Protein AF-A0A380EBA2-F1 (afdb_monomer_lite)

InterPro domains:
  IPR018745 Na+-translocating membrane potential-generating system MpsC [PF10057] (7-79)

Structure (mmCIF, N/CA/C/O backbone):
data_AF-A0A380EBA2-F1
#
_entry.id   AF-A0A380EBA2-F1
#
loop_
_atom_site.group_PDB
_atom_site.id
_atom_site.type_symbol
_atom_site.label_atom_id
_atom_site.label_alt_id
_atom_site.label_comp_id
_atom_site.label_asym_id
_atom_site.label_entity_id
_atom_site.label_seq_id
_atom_site.pdbx_PDB_ins_code
_atom_site.Cartn_x
_atom_site.Cartn_y
_atom_site.Cartn_z
_atom_site.occupancy
_atom_site.B_iso_or_equiv
_atom_site.auth_seq_id
_atom_site.auth_comp_id
_atom_site.auth_asym_id
_atom_site.auth_atom_id
_atom_site.pdbx_PDB_model_num
ATOM 1 N N . MET A 1 1 ? -10.722 29.422 6.917 1.00 31.83 1 MET A N 1
ATOM 2 C CA . MET A 1 1 ? -10.291 29.0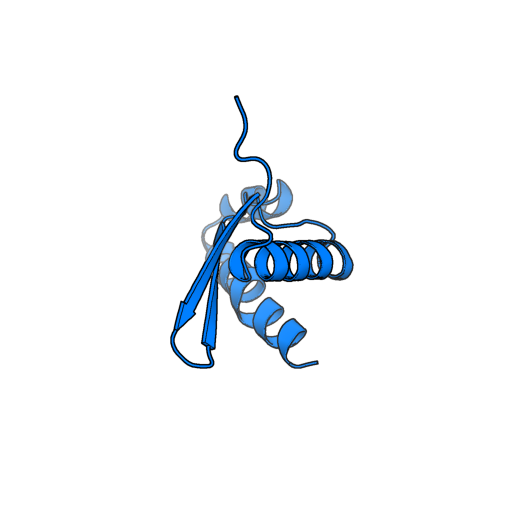29 8.273 1.00 31.83 1 MET A CA 1
ATOM 3 C C . MET A 1 1 ? -10.822 27.628 8.546 1.00 31.83 1 MET A C 1
ATOM 5 O O . MET A 1 1 ? -12.022 27.434 8.447 1.00 31.83 1 MET A O 1
ATOM 9 N N . ASN A 1 2 ? -9.901 26.686 8.760 1.00 42.84 2 ASN A N 1
ATOM 10 C CA . ASN A 1 2 ? -9.992 25.376 9.419 1.00 42.84 2 ASN A CA 1
ATOM 11 C C . ASN A 1 2 ? -11.281 24.536 9.366 1.00 42.84 2 ASN A C 1
ATOM 13 O O . ASN A 1 2 ? -12.247 24.815 10.062 1.00 42.84 2 ASN A O 1
ATOM 17 N N . THR A 1 3 ? -11.147 23.359 8.750 1.00 41.00 3 THR A N 1
ATOM 18 C CA . THR A 1 3 ? -11.517 22.076 9.382 1.00 41.00 3 THR A CA 1
ATOM 19 C C . THR A 1 3 ? -10.366 21.075 9.210 1.00 41.00 3 THR A C 1
ATOM 21 O O . THR A 1 3 ? -10.493 19.998 8.635 1.00 41.00 3 THR A O 1
ATOM 24 N N . ILE A 1 4 ? -9.186 21.463 9.704 1.00 52.44 4 ILE A N 1
ATOM 25 C CA . ILE A 1 4 ? -8.164 20.500 10.125 1.00 52.44 4 ILE A CA 1
ATOM 26 C C . ILE A 1 4 ? -8.677 19.948 11.452 1.00 52.44 4 ILE A C 1
ATOM 28 O O . ILE A 1 4 ? -8.503 20.593 12.473 1.00 52.44 4 ILE A O 1
ATOM 32 N N . ASP A 1 5 ? -9.447 18.868 11.382 1.00 56.84 5 ASP A N 1
ATOM 33 C CA . ASP A 1 5 ? -9.492 17.783 12.368 1.00 56.84 5 ASP A CA 1
ATOM 34 C C . ASP A 1 5 ? -10.711 16.913 12.086 1.00 56.84 5 ASP A C 1
ATOM 36 O O . ASP A 1 5 ? -11.808 17.123 12.593 1.00 56.84 5 ASP A O 1
ATOM 40 N N . THR A 1 6 ? -10.512 15.877 11.282 1.00 45.88 6 THR A N 1
ATOM 41 C CA . THR A 1 6 ? -11.308 14.668 11.452 1.00 45.88 6 THR A CA 1
ATOM 42 C C . THR A 1 6 ? -10.353 13.489 11.425 1.00 45.88 6 THR A C 1
ATOM 44 O O . THR A 1 6 ? -9.828 13.092 10.387 1.00 45.88 6 THR A O 1
ATOM 47 N N . HIS A 1 7 ? -10.120 12.919 12.606 1.00 56.38 7 HIS A N 1
ATOM 48 C CA . HIS A 1 7 ? -9.606 11.565 12.781 1.00 56.38 7 HIS A CA 1
ATOM 49 C C . HIS A 1 7 ? -10.653 10.567 12.254 1.00 56.38 7 HIS A C 1
ATOM 51 O O . HIS A 1 7 ? -11.231 9.787 13.007 1.00 56.38 7 HIS A O 1
ATOM 57 N N . THR A 1 8 ? -10.966 10.634 10.959 1.00 78.69 8 THR A N 1
ATOM 58 C CA . THR A 1 8 ? -11.847 9.668 10.311 1.00 78.69 8 THR A CA 1
ATOM 59 C C . THR A 1 8 ? -11.197 8.290 10.416 1.00 78.69 8 THR A C 1
ATOM 61 O O . THR A 1 8 ? -9.966 8.157 10.359 1.00 78.69 8 THR A O 1
ATOM 64 N N . LYS A 1 9 ? -12.007 7.245 10.613 1.00 85.56 9 LYS A N 1
ATOM 65 C CA . LYS A 1 9 ? -11.512 5.862 10.712 1.00 85.56 9 LYS A CA 1
ATOM 66 C C . LYS A 1 9 ? -10.670 5.498 9.485 1.00 85.56 9 LYS A C 1
ATOM 68 O O . LYS A 1 9 ? -9.677 4.784 9.588 1.00 85.56 9 LYS A O 1
ATOM 73 N N . GLU A 1 10 ? -11.023 6.056 8.332 1.00 89.00 10 GLU A N 1
ATOM 74 C CA . GLU A 1 10 ? -10.318 5.964 7.060 1.00 89.00 10 GLU A CA 1
ATOM 75 C C . GLU A 1 10 ? -8.905 6.538 7.144 1.00 89.00 10 GLU A C 1
ATOM 77 O O . GLU A 1 10 ? -7.962 5.897 6.678 1.00 89.00 10 GLU A O 1
ATOM 82 N N . GLN A 1 11 ? -8.734 7.715 7.752 1.00 88.38 11 GLN A N 1
ATOM 83 C CA . GLN A 1 11 ? -7.428 8.348 7.921 1.00 88.38 11 GLN A CA 1
ATOM 84 C C . GLN A 1 11 ? -6.544 7.541 8.880 1.00 88.38 11 GLN A C 1
ATOM 86 O O . GLN A 1 11 ? -5.374 7.292 8.583 1.00 88.38 11 GLN A O 1
ATOM 91 N N . GLN A 1 12 ? -7.103 7.077 10.003 1.00 90.00 12 GLN A N 1
ATOM 92 C CA . GLN A 1 12 ? -6.380 6.251 10.976 1.00 90.00 12 GLN A CA 1
ATOM 93 C C . GLN A 1 12 ? -5.921 4.925 10.356 1.00 90.00 12 GLN A C 1
ATOM 95 O O . GLN A 1 12 ? -4.746 4.567 10.449 1.00 90.00 12 GLN A O 1
ATOM 100 N N . PHE A 1 13 ? -6.816 4.232 9.649 1.00 90.12 13 PHE A N 1
ATOM 101 C CA . PHE A 1 13 ? -6.483 2.984 8.965 1.00 90.12 13 PHE A CA 1
ATOM 102 C C . PHE A 1 13 ? -5.494 3.208 7.814 1.00 90.12 13 PHE A C 1
ATOM 104 O O . PHE A 1 13 ? -4.565 2.426 7.620 1.00 90.12 13 PHE A O 1
ATOM 111 N N . SER A 1 14 ? -5.627 4.317 7.082 1.00 89.19 14 SER A N 1
ATOM 112 C CA . SER A 1 14 ? -4.659 4.712 6.055 1.00 89.19 14 SER A CA 1
ATOM 113 C C . SER A 1 14 ? -3.256 4.879 6.637 1.00 89.19 14 SER A C 1
ATOM 115 O O . SER A 1 14 ? -2.280 4.406 6.050 1.00 89.19 14 SER A O 1
ATOM 117 N N . ASN A 1 15 ? -3.147 5.523 7.800 1.00 89.56 15 ASN A N 1
ATOM 118 C CA . ASN A 1 15 ? -1.879 5.711 8.497 1.00 89.56 15 ASN A CA 1
ATOM 119 C C . ASN A 1 15 ? -1.307 4.380 9.001 1.00 89.56 15 ASN A C 1
ATOM 121 O O . ASN A 1 15 ? -0.117 4.137 8.814 1.00 89.56 15 ASN A O 1
ATOM 125 N N . LEU A 1 16 ? -2.146 3.489 9.539 1.00 90.38 16 LEU A N 1
ATOM 126 C CA . LEU A 1 16 ? -1.746 2.134 9.931 1.00 90.38 16 LEU A CA 1
ATOM 127 C C . LEU A 1 16 ? -1.116 1.370 8.756 1.00 90.38 16 LEU A C 1
ATOM 129 O O . LEU A 1 16 ? 0.005 0.873 8.862 1.00 90.38 16 LEU A O 1
ATOM 133 N N . VAL A 1 17 ? -1.797 1.336 7.605 1.00 87.81 17 VAL A N 1
ATOM 134 C CA . VAL A 1 17 ? -1.299 0.643 6.406 1.00 87.81 17 VAL A CA 1
ATOM 135 C C . VAL A 1 17 ? -0.003 1.278 5.892 1.00 87.81 17 VAL A C 1
ATOM 137 O O . VAL A 1 17 ? 0.910 0.564 5.467 1.00 87.81 17 VAL A O 1
ATOM 140 N N . ARG A 1 18 ? 0.116 2.613 5.934 1.00 87.50 18 ARG A N 1
ATOM 141 C CA . ARG A 1 18 ? 1.348 3.323 5.549 1.00 87.50 18 ARG A CA 1
ATOM 142 C C . ARG A 1 18 ? 2.523 2.941 6.447 1.00 87.50 18 ARG A C 1
ATOM 144 O O . ARG A 1 18 ? 3.585 2.624 5.910 1.00 87.50 18 ARG A O 1
ATOM 151 N N . SER A 1 19 ? 2.334 2.952 7.765 1.00 88.00 19 SER A N 1
ATOM 152 C CA . SER A 1 19 ? 3.372 2.602 8.740 1.00 88.00 19 SER A CA 1
ATOM 153 C C . SER A 1 19 ? 3.825 1.157 8.571 1.00 88.00 19 SER A C 1
ATOM 155 O O . SER A 1 19 ? 5.016 0.923 8.383 1.00 88.00 19 SER A O 1
ATOM 157 N N . TYR A 1 20 ? 2.879 0.216 8.486 1.00 87.25 20 TYR A N 1
ATOM 158 C CA . TYR A 1 20 ? 3.183 -1.198 8.266 1.00 87.25 20 TYR A CA 1
ATOM 159 C C . TYR A 1 20 ? 3.991 -1.406 6.976 1.00 87.25 20 TYR A C 1
ATOM 161 O O . TYR A 1 20 ? 5.048 -2.028 6.968 1.00 87.25 20 TYR A O 1
ATOM 169 N N . ARG A 1 21 ? 3.566 -0.822 5.848 1.00 82.69 21 ARG A N 1
ATOM 170 C CA . ARG A 1 21 ? 4.316 -0.985 4.588 1.00 82.69 21 ARG A CA 1
ATOM 171 C C . ARG A 1 21 ? 5.689 -0.321 4.630 1.00 82.69 21 ARG A C 1
ATOM 173 O O . ARG A 1 21 ? 6.624 -0.841 4.028 1.00 82.69 21 ARG A O 1
ATOM 180 N N . LYS A 1 22 ? 5.839 0.799 5.338 1.00 83.19 22 LYS A N 1
ATOM 181 C CA . LYS A 1 22 ? 7.147 1.432 5.525 1.00 83.19 22 LYS A CA 1
ATOM 182 C C . LYS A 1 22 ? 8.089 0.537 6.335 1.00 83.19 22 LYS A C 1
ATOM 184 O O . LYS A 1 22 ? 9.247 0.429 5.957 1.00 83.19 22 LYS A O 1
ATOM 189 N N . GLU A 1 23 ? 7.588 -0.115 7.379 1.00 85.50 23 GLU A N 1
ATOM 190 C CA . GLU A 1 23 ? 8.355 -1.026 8.233 1.00 85.50 23 GLU A CA 1
ATOM 191 C C . GLU A 1 23 ? 8.818 -2.280 7.476 1.00 85.50 23 GLU A C 1
ATOM 193 O O . GLU A 1 23 ? 10.008 -2.578 7.449 1.00 85.50 23 GLU A O 1
ATOM 198 N N . TYR A 1 24 ? 7.906 -2.971 6.785 1.00 81.19 24 TYR A N 1
ATOM 199 C CA . TYR A 1 24 ? 8.208 -4.272 6.169 1.00 81.19 24 TYR A CA 1
ATOM 200 C C . TYR A 1 24 ? 8.727 -4.194 4.725 1.00 81.19 24 TYR A C 1
ATOM 202 O O . TYR A 1 24 ? 9.416 -5.102 4.263 1.00 81.19 24 TYR A O 1
ATOM 210 N N . VAL A 1 25 ? 8.390 -3.135 3.980 1.00 78.25 25 VAL A N 1
ATOM 211 C CA . VAL A 1 25 ? 8.754 -2.977 2.554 1.00 78.25 25 VAL A CA 1
ATOM 212 C C . VAL A 1 25 ? 9.771 -1.845 2.351 1.00 78.25 25 VAL A C 1
ATOM 214 O O . VAL A 1 25 ? 10.327 -1.690 1.266 1.00 78.25 25 VAL A O 1
ATOM 217 N N . GLY A 1 26 ? 10.026 -1.022 3.372 1.00 75.00 26 GLY A N 1
ATOM 218 C CA . GLY A 1 26 ? 10.937 0.125 3.296 1.00 75.00 26 GLY A CA 1
ATOM 219 C C . GLY A 1 26 ? 10.358 1.345 2.569 1.00 75.00 26 GLY A C 1
ATOM 220 O O . GLY A 1 26 ? 10.989 2.402 2.542 1.00 75.00 26 GLY A O 1
ATOM 221 N N . LYS A 1 27 ? 9.157 1.236 1.978 1.00 74.31 27 LYS A N 1
ATOM 222 C CA . LYS A 1 27 ? 8.445 2.336 1.305 1.00 74.31 27 LYS A CA 1
ATOM 223 C C . LYS A 1 27 ? 6.933 2.232 1.507 1.00 74.31 27 LYS A C 1
ATOM 225 O O . LYS A 1 27 ? 6.340 1.167 1.346 1.00 74.31 27 LYS A O 1
ATOM 230 N N . GLY A 1 28 ? 6.303 3.366 1.811 1.00 73.50 28 GLY A N 1
ATOM 231 C CA . GLY A 1 28 ? 4.846 3.489 1.857 1.00 73.50 28 GLY A CA 1
ATOM 232 C C . GLY A 1 28 ? 4.229 3.701 0.464 1.00 73.50 28 GLY A C 1
ATOM 233 O O . GLY A 1 28 ? 4.932 4.101 -0.467 1.00 73.50 28 GLY A O 1
ATOM 234 N N . PRO A 1 29 ? 2.917 3.455 0.298 1.00 82.06 29 PRO A N 1
ATOM 235 C CA . PRO A 1 29 ? 2.202 3.795 -0.931 1.00 82.06 29 PRO A CA 1
ATOM 236 C C . PRO A 1 29 ? 2.205 5.314 -1.154 1.00 82.06 29 PRO A C 1
ATOM 238 O O . PRO A 1 29 ? 2.196 6.089 -0.197 1.00 82.06 29 PRO A O 1
ATOM 241 N N . ASN A 1 30 ? 2.191 5.750 -2.414 1.00 84.06 30 ASN A N 1
ATOM 242 C CA . ASN A 1 30 ? 2.185 7.175 -2.750 1.00 84.06 30 ASN A CA 1
ATOM 243 C C . ASN A 1 30 ? 0.815 7.780 -2.397 1.00 84.06 30 ASN A C 1
ATOM 245 O O . ASN A 1 30 ? 0.712 8.727 -1.619 1.00 84.06 30 ASN A O 1
ATOM 249 N N . SER A 1 31 ? -0.256 7.122 -2.844 1.00 86.25 31 SER A N 1
ATOM 250 C CA . SER A 1 31 ? -1.627 7.423 -2.436 1.00 86.25 31 SER A CA 1
ATOM 251 C C . SER A 1 31 ? -2.304 6.180 -1.866 1.00 86.25 31 SER A C 1
ATOM 253 O O . SER A 1 31 ? -2.088 5.056 -2.327 1.00 86.25 31 SER A O 1
ATOM 255 N N . ILE A 1 32 ? -3.110 6.397 -0.832 1.00 88.94 32 ILE A N 1
ATOM 256 C CA . ILE A 1 32 ? -3.976 5.394 -0.227 1.00 88.94 32 ILE A CA 1
ATOM 257 C C . ILE A 1 32 ? -5.359 6.010 -0.051 1.00 88.94 32 ILE A C 1
ATOM 259 O O . ILE A 1 32 ? -5.485 7.137 0.426 1.00 88.94 32 ILE A O 1
ATOM 263 N N . ARG A 1 33 ? -6.385 5.268 -0.454 1.00 89.88 33 ARG A N 1
ATOM 264 C CA . ARG A 1 33 ? -7.787 5.583 -0.207 1.00 89.88 33 ARG A CA 1
ATOM 265 C C . ARG A 1 33 ? -8.403 4.393 0.503 1.00 89.88 33 ARG A C 1
ATOM 267 O O . ARG 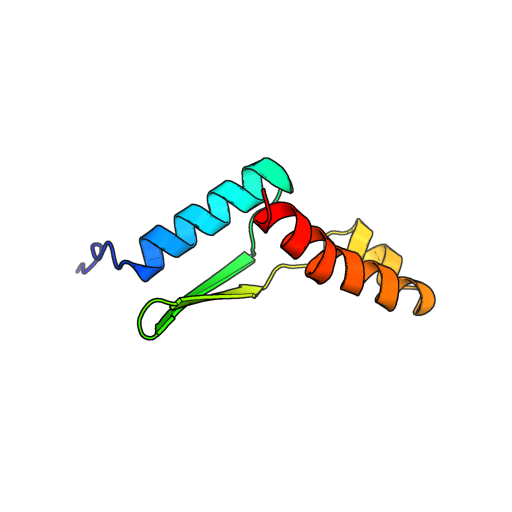A 1 33 ? -8.386 3.288 -0.030 1.00 89.88 33 ARG A O 1
ATOM 274 N N . VAL A 1 34 ? -8.921 4.626 1.698 1.00 91.38 34 VAL A N 1
ATOM 275 C CA . VAL A 1 34 ? -9.602 3.605 2.489 1.00 91.38 34 VAL A CA 1
ATOM 276 C C . VAL A 1 34 ? -11.089 3.909 2.487 1.00 91.38 34 VAL A C 1
ATOM 278 O O . VAL A 1 34 ? -11.487 5.067 2.568 1.00 91.38 34 VAL A O 1
ATOM 281 N N . SER A 1 35 ? -11.891 2.861 2.377 1.00 91.44 35 SER A N 1
ATOM 282 C CA . SER A 1 35 ? -13.333 2.904 2.596 1.00 91.44 35 SER A CA 1
ATOM 283 C C . SER A 1 35 ? -13.731 1.714 3.455 1.00 91.44 35 SER A C 1
ATOM 285 O O . SER A 1 35 ? -13.118 0.650 3.345 1.00 91.44 35 SER A O 1
ATOM 287 N N . PHE A 1 36 ? -14.736 1.892 4.302 1.00 90.31 36 PHE A N 1
ATOM 288 C CA . PHE A 1 36 ? -15.309 0.805 5.084 1.00 90.31 36 PHE A CA 1
ATOM 289 C C . PHE A 1 36 ? -16.639 0.375 4.473 1.00 90.31 36 PHE A C 1
ATOM 291 O O . PHE A 1 36 ? -17.453 1.213 4.085 1.00 90.31 36 PHE A O 1
ATOM 298 N N . LYS A 1 37 ? -16.850 -0.936 4.383 1.00 92.06 37 LYS A N 1
ATOM 299 C CA . LYS A 1 37 ? -18.123 -1.540 3.995 1.00 92.06 37 LYS A CA 1
ATOM 300 C C . LYS A 1 37 ? -18.417 -2.676 4.963 1.00 92.06 37 LYS A C 1
ATOM 302 O O . LYS A 1 37 ? -17.686 -3.663 4.985 1.00 92.06 37 LYS A O 1
ATOM 307 N N . ASP A 1 38 ? -19.462 -2.518 5.768 1.00 90.31 38 ASP A N 1
ATOM 308 C CA . ASP A 1 38 ? -19.785 -3.432 6.866 1.00 90.31 38 ASP A CA 1
ATOM 309 C C . ASP A 1 38 ? -18.562 -3.629 7.787 1.00 90.31 38 ASP A C 1
ATOM 311 O O . ASP A 1 38 ? -17.965 -2.657 8.253 1.00 90.31 38 ASP A O 1
ATOM 315 N N . ASN A 1 39 ? -18.140 -4.877 7.992 1.00 89.06 39 ASN A N 1
ATOM 316 C CA . ASN A 1 39 ? -16.963 -5.233 8.788 1.00 89.06 39 ASN A CA 1
ATOM 317 C C . ASN A 1 39 ? -15.657 -5.265 7.968 1.00 89.06 39 ASN A C 1
ATOM 319 O O . ASN A 1 39 ? -14.637 -5.749 8.456 1.00 89.06 39 ASN A O 1
ATOM 323 N N . TRP A 1 40 ? -15.671 -4.776 6.724 1.00 90.19 40 TRP A N 1
ATOM 324 C CA . TRP A 1 40 ? -14.513 -4.782 5.832 1.00 90.19 40 TRP A CA 1
ATOM 325 C C . TRP A 1 40 ? -13.893 -3.396 5.689 1.00 90.19 40 TRP A C 1
ATOM 327 O O . TRP A 1 40 ? -14.583 -2.409 5.438 1.00 90.19 40 TRP A O 1
ATOM 337 N N . ALA A 1 41 ? -12.562 -3.345 5.756 1.00 90.00 41 ALA A N 1
ATOM 338 C CA . ALA A 1 41 ? -11.772 -2.197 5.330 1.00 90.00 41 ALA A CA 1
ATOM 339 C C . ALA A 1 41 ? -11.198 -2.469 3.933 1.00 90.00 41 ALA A C 1
ATOM 341 O O . ALA A 1 41 ? -10.451 -3.427 3.730 1.00 90.00 41 ALA A O 1
ATOM 342 N N . ILE A 1 42 ? -11.531 -1.620 2.965 1.00 90.06 42 ILE A N 1
ATOM 343 C CA . ILE A 1 42 ? -11.067 -1.723 1.580 1.00 90.06 42 ILE A CA 1
ATOM 344 C C . ILE A 1 42 ? -10.053 -0.604 1.335 1.00 90.06 42 ILE A C 1
ATOM 346 O O . ILE A 1 42 ? -10.415 0.573 1.297 1.00 90.06 42 ILE A O 1
AT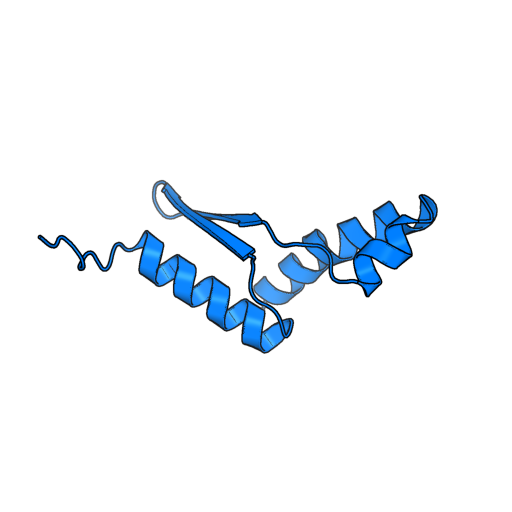OM 350 N N . ALA A 1 43 ? -8.778 -0.969 1.175 1.00 88.38 43 ALA A N 1
ATOM 351 C CA . ALA A 1 43 ? -7.673 -0.035 0.963 1.00 88.38 43 ALA A CA 1
ATOM 352 C C . ALA A 1 43 ? -7.172 -0.075 -0.489 1.00 88.38 43 ALA A C 1
ATOM 354 O O . ALA A 1 43 ? -6.478 -1.002 -0.906 1.00 88.38 43 ALA A O 1
ATOM 355 N N . HIS A 1 44 ? -7.483 0.967 -1.256 1.00 87.50 44 HIS A N 1
ATOM 356 C CA . HIS A 1 44 ? -6.963 1.176 -2.603 1.00 87.50 44 HIS A CA 1
ATOM 357 C C . HIS A 1 44 ? -5.639 1.923 -2.503 1.00 87.50 44 HIS A C 1
ATOM 359 O O . HIS A 1 44 ? -5.590 3.079 -2.085 1.00 87.50 44 HIS A O 1
ATOM 365 N N . MET A 1 45 ? -4.554 1.258 -2.884 1.00 85.44 45 MET A N 1
ATOM 366 C CA . MET A 1 45 ? -3.205 1.809 -2.810 1.00 85.44 45 MET A CA 1
ATOM 367 C C . MET A 1 45 ? -2.620 1.970 -4.204 1.00 85.44 45 MET A C 1
ATOM 369 O O . MET A 1 45 ? -2.632 1.038 -5.005 1.00 85.44 45 MET A O 1
ATOM 373 N N . THR A 1 46 ? -2.031 3.132 -4.461 1.00 82.12 46 THR A N 1
ATOM 374 C CA . THR A 1 46 ? -1.194 3.368 -5.635 1.00 82.12 46 THR A CA 1
ATOM 375 C C . THR A 1 46 ? 0.208 3.735 -5.172 1.00 82.12 46 THR A C 1
ATOM 377 O O . THR A 1 46 ? 0.413 4.474 -4.208 1.00 82.12 46 THR A O 1
ATOM 380 N N . GLY A 1 47 ? 1.208 3.174 -5.835 1.00 77.31 47 GLY A N 1
ATOM 381 C CA . GLY A 1 47 ? 2.607 3.428 -5.535 1.00 77.31 47 GLY A CA 1
ATOM 382 C C . GLY A 1 47 ? 3.388 3.440 -6.829 1.00 77.31 47 GLY A C 1
ATOM 383 O O . GLY A 1 47 ? 3.158 2.579 -7.680 1.00 77.31 47 GLY A O 1
ATOM 384 N N . VAL A 1 48 ? 4.301 4.400 -6.956 1.00 66.31 48 VAL A N 1
ATOM 385 C CA . VAL A 1 48 ? 5.237 4.433 -8.078 1.00 66.31 48 VAL A CA 1
ATOM 386 C C . VAL A 1 48 ? 6.094 3.174 -8.005 1.00 66.31 48 VAL A C 1
ATOM 388 O O . VAL A 1 48 ? 6.452 2.714 -6.916 1.00 66.31 48 VAL A O 1
ATOM 391 N N . LEU A 1 49 ? 6.391 2.601 -9.162 1.00 71.06 49 LEU A N 1
ATOM 392 C CA . LEU A 1 49 ? 7.409 1.570 -9.267 1.00 71.06 49 LEU A CA 1
ATOM 393 C C . LEU A 1 49 ? 8.743 2.158 -8.795 1.00 71.06 49 LEU A C 1
ATOM 395 O O . LEU A 1 49 ? 9.112 3.281 -9.140 1.00 71.06 49 LEU A O 1
ATOM 399 N N . SER A 1 50 ? 9.468 1.425 -7.962 1.00 76.06 50 SER A N 1
ATOM 400 C CA . SER A 1 50 ? 10.855 1.765 -7.668 1.00 76.06 50 SER A CA 1
ATOM 401 C C . SER A 1 50 ? 11.673 1.773 -8.963 1.00 76.06 50 SER A C 1
ATOM 403 O O . SER A 1 50 ? 11.328 1.090 -9.921 1.00 76.06 50 SER A O 1
ATOM 405 N N . LYS A 1 51 ? 12.796 2.503 -8.998 1.00 76.69 51 LYS A N 1
ATOM 406 C CA . LYS A 1 51 ? 13.692 2.520 -10.172 1.00 76.69 51 LYS A CA 1
ATOM 407 C C . LYS A 1 51 ? 14.084 1.108 -10.632 1.00 76.69 51 LYS A C 1
ATOM 409 O O . LYS A 1 51 ? 14.200 0.873 -11.826 1.00 76.69 51 LYS A O 1
ATOM 414 N N . VAL A 1 52 ? 14.240 0.183 -9.683 1.00 81.56 52 VAL A N 1
ATOM 415 C CA . VAL A 1 52 ? 14.527 -1.233 -9.942 1.00 81.56 52 VAL A CA 1
ATOM 416 C C . VAL A 1 52 ? 13.326 -1.932 -10.584 1.00 81.56 52 VAL A C 1
ATOM 418 O O . VAL A 1 52 ? 13.480 -2.600 -11.598 1.00 81.56 52 VAL A O 1
ATOM 421 N N . GLU A 1 53 ? 12.121 -1.744 -10.043 1.00 80.06 53 GLU A N 1
ATOM 422 C CA . GLU A 1 53 ? 10.893 -2.289 -10.636 1.00 80.06 53 GLU A CA 1
ATOM 423 C C . GLU A 1 53 ? 10.642 -1.729 -12.048 1.00 80.06 53 GLU A C 1
ATOM 425 O O . GLU A 1 53 ? 10.324 -2.492 -12.955 1.00 80.06 53 GLU A O 1
ATOM 430 N N . SER A 1 54 ? 10.844 -0.425 -12.264 1.00 82.62 54 SER A N 1
ATOM 431 C CA . SER A 1 54 ? 10.745 0.194 -13.593 1.00 82.62 54 SER A CA 1
ATOM 432 C C . SER A 1 54 ? 11.803 -0.335 -14.560 1.00 82.62 54 SER A C 1
ATOM 434 O O . SER A 1 54 ? 11.505 -0.527 -15.732 1.00 82.62 54 SER A O 1
ATOM 436 N N . PHE A 1 55 ? 13.025 -0.596 -14.084 1.00 84.56 55 PHE A N 1
ATOM 437 C CA . PHE A 1 55 ? 14.078 -1.202 -14.897 1.00 84.56 55 PHE A CA 1
ATOM 438 C C . PHE A 1 55 ? 13.693 -2.610 -15.362 1.00 84.56 55 PHE A C 1
ATOM 440 O O . PHE A 1 55 ? 13.871 -2.931 -16.534 1.00 84.56 55 PHE A O 1
ATOM 447 N N . TYR A 1 56 ? 13.112 -3.428 -14.477 1.00 83.38 56 TYR A N 1
ATOM 448 C CA . TYR A 1 56 ? 12.646 -4.766 -14.843 1.00 83.38 56 TYR A CA 1
ATOM 449 C C . TYR A 1 56 ? 11.565 -4.739 -15.927 1.00 83.38 56 TYR A C 1
ATOM 451 O O . TYR A 1 56 ? 11.574 -5.613 -16.790 1.00 83.38 56 TYR A O 1
ATOM 459 N N . LEU A 1 57 ? 10.688 -3.728 -15.932 1.00 83.88 57 LEU A N 1
ATOM 460 C CA . LEU A 1 57 ? 9.642 -3.569 -16.950 1.00 83.88 57 LEU A CA 1
ATOM 461 C C . LEU A 1 57 ? 10.146 -3.200 -18.348 1.00 83.88 57 LEU A C 1
ATOM 463 O O . LEU A 1 57 ? 9.365 -3.259 -19.294 1.00 83.88 57 LEU A O 1
ATOM 467 N N . ASN A 1 58 ? 11.431 -2.877 -18.518 1.00 87.94 58 ASN A N 1
ATOM 468 C CA . ASN A 1 58 ? 12.008 -2.754 -19.860 1.00 87.94 58 ASN A CA 1
ATOM 469 C C . ASN A 1 58 ? 12.002 -4.097 -20.619 1.00 87.94 58 ASN A C 1
ATOM 471 O O . ASN A 1 58 ? 12.180 -4.114 -21.834 1.00 87.94 58 ASN A O 1
ATOM 475 N N . ASP A 1 59 ? 11.782 -5.215 -19.919 1.00 90.25 59 ASP A N 1
ATOM 476 C CA . ASP A 1 59 ? 11.614 -6.545 -20.493 1.00 90.25 59 ASP A CA 1
ATOM 477 C C . ASP A 1 59 ? 10.269 -7.150 -20.064 1.00 90.25 59 ASP A C 1
ATOM 479 O O . ASP A 1 59 ? 10.029 -7.426 -18.883 1.00 90.25 59 ASP A O 1
ATOM 483 N N . LYS A 1 60 ? 9.400 -7.415 -21.049 1.00 85.94 60 LYS A N 1
ATOM 484 C CA . LYS A 1 60 ? 8.046 -7.958 -20.845 1.00 85.94 60 LYS A CA 1
ATOM 485 C C . LYS A 1 60 ? 8.020 -9.270 -20.060 1.00 85.94 60 LYS A C 1
ATOM 487 O O . LYS A 1 60 ? 7.030 -9.567 -19.396 1.00 85.94 60 LYS A O 1
ATOM 492 N N . ARG A 1 61 ? 9.097 -10.062 -20.083 1.00 87.50 61 ARG A N 1
ATOM 493 C CA . ARG A 1 61 ? 9.181 -11.327 -19.330 1.00 87.50 61 ARG A CA 1
ATOM 494 C C . ARG A 1 61 ? 9.092 -11.109 -17.818 1.00 87.50 61 ARG A C 1
ATOM 496 O O . ARG A 1 61 ? 8.605 -11.981 -17.101 1.00 87.50 61 ARG A O 1
ATOM 503 N N . ASN A 1 62 ? 9.503 -9.936 -17.339 1.00 87.12 62 ASN A N 1
ATOM 504 C CA . ASN A 1 62 ? 9.531 -9.605 -15.918 1.00 87.12 62 ASN A CA 1
ATOM 505 C C . ASN A 1 62 ? 8.201 -9.049 -15.389 1.00 87.12 62 ASN A C 1
ATOM 507 O O . ASN A 1 62 ? 8.049 -8.918 -14.174 1.00 87.12 62 ASN A O 1
ATOM 511 N N . GLU A 1 63 ? 7.231 -8.739 -16.257 1.00 84.38 63 GLU A N 1
ATOM 512 C CA . GL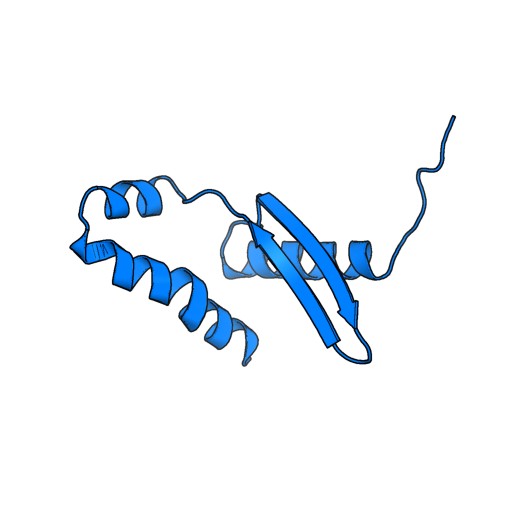U A 1 63 ? 5.920 -8.210 -15.847 1.00 84.38 63 GLU A CA 1
ATOM 513 C C . GLU A 1 63 ? 5.201 -9.161 -1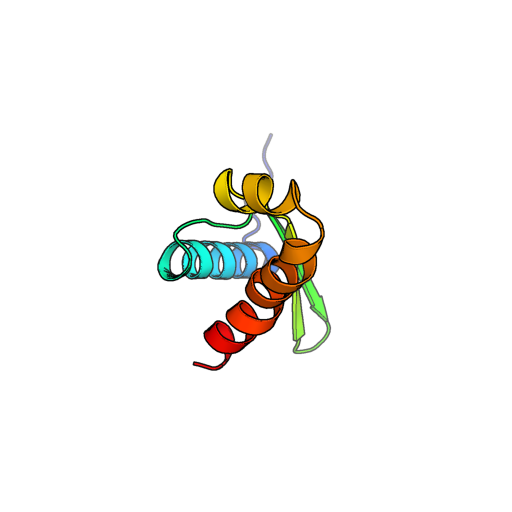4.880 1.00 84.38 63 GLU A C 1
ATOM 515 O O . GLU A 1 63 ? 4.677 -8.732 -13.850 1.00 84.38 63 GLU A O 1
ATOM 520 N N . SER A 1 64 ? 5.238 -10.465 -15.172 1.00 84.62 64 SER A N 1
ATOM 521 C CA . SER A 1 64 ? 4.621 -11.511 -14.347 1.00 84.62 64 SER A CA 1
ATOM 522 C C . SER A 1 64 ? 5.254 -11.601 -12.952 1.00 84.62 64 SER A C 1
ATOM 524 O O . SER A 1 64 ? 4.544 -11.628 -11.944 1.00 84.62 64 SER A O 1
ATOM 526 N N . MET A 1 65 ? 6.589 -11.563 -12.878 1.00 85.44 65 MET A N 1
ATOM 527 C CA . MET A 1 65 ? 7.349 -11.548 -11.625 1.00 85.44 65 MET A CA 1
ATOM 528 C C . MET A 1 65 ? 7.026 -10.302 -10.792 1.00 85.44 65 MET A C 1
ATOM 530 O O . MET A 1 65 ? 6.863 -10.382 -9.568 1.00 85.44 65 MET A O 1
ATOM 534 N N . LEU A 1 66 ? 6.916 -9.145 -11.448 1.00 83.19 66 LEU A N 1
ATOM 535 C CA . LEU A 1 66 ? 6.591 -7.884 -10.795 1.00 83.19 66 LEU A CA 1
ATOM 536 C C . LEU A 1 66 ? 5.170 -7.893 -10.232 1.00 83.19 66 LEU A C 1
ATOM 538 O O . LEU A 1 66 ? 4.958 -7.496 -9.085 1.00 83.19 66 LEU A O 1
ATOM 542 N N . HIS A 1 67 ? 4.211 -8.387 -11.020 1.00 82.44 67 HIS A N 1
ATOM 543 C CA . HIS A 1 67 ? 2.835 -8.560 -10.584 1.00 82.44 67 HIS A CA 1
ATOM 544 C C . HIS A 1 67 ? 2.783 -9.464 -9.351 1.00 82.44 67 HIS A C 1
ATOM 546 O O . HIS A 1 67 ? 2.319 -9.020 -8.305 1.00 82.44 67 HIS A O 1
ATOM 552 N N . TYR A 1 68 ? 3.367 -10.665 -9.431 1.00 84.25 68 TYR A N 1
ATOM 553 C CA . TYR A 1 68 ? 3.428 -11.622 -8.323 1.00 84.25 68 TYR A CA 1
ATOM 554 C C . TYR A 1 68 ? 4.036 -11.011 -7.050 1.00 84.25 68 TYR A C 1
ATOM 556 O O . TYR A 1 68 ? 3.515 -11.176 -5.946 1.00 84.25 68 TYR A O 1
ATOM 564 N N . THR A 1 69 ? 5.116 -10.241 -7.191 1.00 79.38 69 THR A N 1
ATOM 565 C CA . THR A 1 69 ? 5.772 -9.585 -6.052 1.00 79.38 69 THR A CA 1
ATOM 566 C C . THR A 1 69 ? 4.892 -8.498 -5.423 1.00 79.38 69 THR A C 1
ATOM 568 O O . THR A 1 69 ? 4.901 -8.332 -4.204 1.00 79.38 69 THR A O 1
ATOM 571 N N . ARG A 1 70 ? 4.104 -7.762 -6.215 1.00 78.69 70 ARG A N 1
ATOM 572 C CA . ARG A 1 70 ? 3.242 -6.674 -5.717 1.00 78.69 70 ARG A CA 1
ATOM 573 C C . ARG A 1 70 ? 1.882 -7.145 -5.207 1.00 78.69 70 ARG A C 1
ATOM 575 O O . ARG A 1 70 ? 1.283 -6.432 -4.403 1.00 78.69 70 ARG A O 1
ATOM 582 N N . THR A 1 71 ? 1.396 -8.305 -5.640 1.00 79.44 71 THR A N 1
ATOM 583 C CA . THR A 1 71 ? 0.108 -8.866 -5.206 1.00 79.44 71 THR A CA 1
ATOM 584 C C . THR A 1 71 ? 0.302 -10.019 -4.229 1.00 79.44 71 THR A C 1
ATOM 586 O O . THR A 1 71 ? -0.038 -9.890 -3.053 1.00 79.44 71 THR A O 1
ATOM 589 N N . GLU A 1 72 ? 0.892 -11.124 -4.670 1.00 80.38 72 GLU A N 1
ATOM 590 C CA . GLU A 1 72 ? 0.953 -12.368 -3.897 1.00 80.38 72 GLU A CA 1
ATOM 591 C C . GLU A 1 72 ? 1.913 -12.292 -2.714 1.00 80.38 72 GLU A C 1
ATOM 593 O O . GLU A 1 72 ? 1.554 -12.679 -1.600 1.00 80.38 72 GLU A O 1
ATOM 598 N N . LYS A 1 73 ? 3.102 -11.710 -2.898 1.00 78.38 73 LYS A N 1
ATOM 599 C CA . LYS A 1 73 ? 4.057 -11.565 -1.787 1.00 78.38 73 LYS A CA 1
ATOM 600 C C . LYS A 1 73 ? 3.506 -10.663 -0.679 1.00 78.38 73 LYS A C 1
ATOM 602 O O . LYS A 1 73 ? 3.734 -10.922 0.497 1.00 78.38 73 LYS A O 1
ATOM 607 N N . ILE A 1 74 ? 2.735 -9.638 -1.041 1.00 76.25 74 ILE A N 1
ATOM 608 C CA . ILE A 1 74 ? 2.082 -8.748 -0.073 1.00 76.25 74 ILE A CA 1
ATOM 609 C C . ILE A 1 74 ? 0.970 -9.475 0.681 1.00 76.25 74 ILE A C 1
ATOM 611 O O . ILE A 1 74 ? 0.885 -9.352 1.899 1.00 76.25 74 ILE A O 1
ATOM 615 N N . LYS A 1 75 ? 0.159 -10.286 -0.010 1.00 78.19 75 LYS A N 1
ATOM 616 C CA . LYS A 1 75 ? -0.840 -11.137 0.653 1.00 78.19 75 LYS A CA 1
ATOM 617 C C . LYS A 1 75 ? -0.19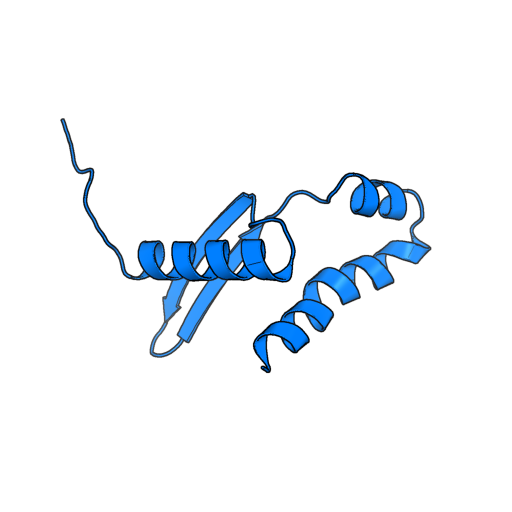0 -12.081 1.662 1.00 78.19 75 LYS A C 1
ATOM 619 O O . LYS A 1 75 ? -0.737 -12.272 2.738 1.00 78.19 75 LYS A O 1
ATOM 624 N N . GLN A 1 76 ? 0.974 -12.651 1.340 1.00 82.50 76 GLN A N 1
ATOM 625 C CA . GLN A 1 76 ? 1.720 -13.494 2.279 1.00 82.50 76 GLN A CA 1
ATOM 626 C C . GLN A 1 76 ? 2.214 -12.717 3.506 1.00 82.50 76 GLN A C 1
ATOM 628 O O . GLN A 1 76 ? 2.176 -13.266 4.602 1.00 82.50 76 GLN A O 1
ATOM 633 N N . MET A 1 77 ? 2.626 -11.451 3.354 1.00 77.06 77 MET A N 1
ATOM 634 C CA . MET A 1 77 ? 2.984 -10.603 4.502 1.00 77.06 77 MET A CA 1
ATOM 635 C C . MET A 1 77 ? 1.792 -10.401 5.442 1.00 77.06 77 MET A C 1
ATOM 637 O O . MET A 1 77 ? 1.947 -10.549 6.644 1.00 77.06 77 MET A O 1
ATOM 641 N N . TYR A 1 78 ? 0.600 -10.142 4.895 1.00 76.06 78 TYR A N 1
ATOM 642 C CA . TYR A 1 78 ? -0.618 -9.921 5.685 1.00 76.06 78 TYR A CA 1
ATOM 643 C C . TYR A 1 78 ? -1.217 -11.189 6.317 1.00 76.06 78 TYR A C 1
ATOM 645 O O . TYR A 1 78 ? -2.196 -11.086 7.049 1.00 76.06 78 TYR A O 1
ATOM 653 N N . LYS A 1 79 ? -0.688 -12.383 6.014 1.00 80.06 79 LYS A N 1
ATOM 654 C CA . LYS A 1 79 ? -1.123 -13.645 6.642 1.00 80.06 79 LYS A CA 1
ATOM 655 C C . LYS A 1 79 ? -0.451 -13.919 7.991 1.00 80.06 79 LYS A C 1
ATOM 657 O O . LYS A 1 79 ? -0.861 -14.863 8.661 1.00 80.06 79 LYS A O 1
ATOM 662 N N . LYS A 1 80 ? 0.603 -13.175 8.330 1.00 60.25 80 LYS A N 1
ATOM 663 C CA . LYS A 1 80 ? 1.257 -13.225 9.640 1.00 60.25 80 LYS A CA 1
ATOM 664 C C . LYS A 1 80 ? 0.594 -12.241 10.587 1.00 60.25 80 LYS A C 1
ATOM 666 O O . LYS A 1 80 ? 0.487 -12.607 11.773 1.00 60.25 80 LYS A O 1
#

Organism: Staphylococcus aureus (NCBI:txid1280)

pLDDT: mean 80.31, std 12.2, range [31.83, 92.06]

Sequence (80 aa):
MNTIDTHTKEQQFSNLVRSYRKEYVGKGPNSIRVSFKDNWAIAHMTGVLSKVESFYLNDKRNESMLHYTRTEKIKQMYKK

Secondary structure (DSSP, 8-state):
--------HHHHHHHHHHHHHHHHHSS--SEEEEEEETTEEEEEEE-PPPHHHHHHTTSGGGHHHHHHHHHHHHHHHTT-

Foldseek 3Di:
DDPPDDPPVQVVVLVVQQVVCCVPVVGGFPDWGWDDDDPDIDIDGHHDQDPVRVVLVVDVVCPVVSVCCVPVVVVVVVVD

Radius of gyration: 15.43 Å; chains: 1; bounding box: 34×43×34 Å